Protein AF-A0AAF0R1S0-F1 (afdb_monomer_lite)

Secondary structure (DSSP, 8-state):
---------------TTSPPPPGGGSHHHHH-TTTS-SSPPP--S--SS----PPPTTPPP---PPPP--HHHHHHHHHHHHHHHHTTS-------

Sequence (96 aa):
MISKGYIYHLVRLKDSNSETPTLESVPIVNEFPEVFLEDLPRVSHEREINFGIDLLPDTHHISIPPYRMDLAELKELKEQLKDLLANGFIRPNISP

Organism: Solanum verrucosum (NCBI:txid315347)

pLDDT: mean 81.01, std 14.36, range [34.81, 97.81]

Radius of gyration: 20.79 Å; chains: 1; bounding box: 43×48×34 Å

Structure (mmCIF, N/CA/C/O backbone):
data_AF-A0AAF0R1S0-F1
#
_entry.id   AF-A0AAF0R1S0-F1
#
loop_
_atom_site.group_PDB
_atom_site.id
_atom_site.type_symbol
_atom_site.label_atom_id
_atom_site.label_alt_id
_atom_site.label_comp_id
_atom_site.label_asym_id
_atom_site.label_entity_id
_atom_site.label_seq_id
_atom_site.pdbx_PDB_ins_code
_atom_site.Cartn_x
_atom_site.Cartn_y
_atom_site.Cartn_z
_atom_site.occupancy
_atom_site.B_iso_or_equiv
_atom_site.auth_seq_id
_atom_site.auth_comp_id
_atom_site.auth_asym_id
_atom_site.auth_atom_id
_atom_site.pdbx_PDB_model_num
ATOM 1 N N . MET A 1 1 ? -25.098 -23.569 6.524 1.00 34.81 1 MET A N 1
ATOM 2 C CA . MET A 1 1 ? -25.643 -23.095 5.232 1.00 34.81 1 MET A CA 1
ATOM 3 C C . MET A 1 1 ? -25.762 -21.580 5.327 1.00 34.81 1 MET A C 1
ATOM 5 O O . MET A 1 1 ? -26.754 -21.095 5.846 1.00 34.81 1 MET A O 1
ATOM 9 N N . ILE A 1 2 ? -24.710 -20.841 4.966 1.00 41.09 2 ILE A N 1
ATOM 10 C CA . ILE A 1 2 ? -24.722 -19.371 5.010 1.00 41.09 2 ILE A CA 1
ATOM 11 C C . ILE A 1 2 ? -25.135 -18.900 3.616 1.00 41.09 2 ILE A C 1
ATOM 13 O O . ILE A 1 2 ? -24.453 -19.152 2.626 1.00 41.09 2 ILE A O 1
ATOM 17 N N . SER A 1 3 ? -26.330 -18.327 3.541 1.00 47.75 3 SER A N 1
ATOM 18 C CA . SER A 1 3 ? -26.974 -17.835 2.329 1.00 47.75 3 SER A CA 1
ATOM 19 C C . SER A 1 3 ? -26.455 -16.444 1.948 1.00 47.75 3 SER A C 1
ATOM 21 O O . SER A 1 3 ? -26.562 -15.533 2.756 1.00 47.75 3 SER A O 1
ATOM 23 N N . LYS A 1 4 ? -25.960 -16.313 0.706 1.00 54.12 4 LYS A N 1
ATOM 24 C CA . LYS A 1 4 ? -25.819 -15.104 -0.140 1.00 54.12 4 LYS A CA 1
ATOM 25 C C . LYS A 1 4 ? -25.454 -13.776 0.556 1.00 54.12 4 LYS A C 1
ATOM 27 O O . LYS A 1 4 ? -26.295 -13.136 1.177 1.00 54.12 4 LYS A O 1
ATOM 32 N N . GLY A 1 5 ? -24.230 -13.301 0.310 1.00 57.84 5 GLY A N 1
ATOM 33 C CA . GLY A 1 5 ? -23.829 -11.916 0.572 1.00 57.84 5 GLY A CA 1
ATOM 34 C C . GLY A 1 5 ? -24.507 -10.931 -0.388 1.00 57.84 5 GLY A C 1
ATOM 35 O O . GLY A 1 5 ? -24.609 -11.198 -1.587 1.00 57.84 5 GLY A O 1
ATOM 36 N N . TYR A 1 6 ? -24.973 -9.806 0.151 1.00 60.59 6 TYR A N 1
ATOM 37 C CA . TYR A 1 6 ? -25.522 -8.675 -0.599 1.00 60.59 6 TYR A CA 1
ATOM 38 C C . TYR A 1 6 ? -24.470 -7.568 -0.704 1.00 60.59 6 TYR A C 1
ATOM 40 O O . TYR A 1 6 ? -23.726 -7.321 0.243 1.00 60.59 6 TYR A O 1
ATOM 48 N N . ILE A 1 7 ? -24.410 -6.905 -1.859 1.00 62.28 7 ILE A N 1
ATOM 49 C CA . ILE A 1 7 ? -23.552 -5.737 -2.077 1.00 62.28 7 ILE A CA 1
ATOM 50 C C . ILE A 1 7 ? -24.347 -4.505 -1.642 1.00 62.28 7 ILE A C 1
ATOM 52 O O . ILE A 1 7 ? -25.373 -4.186 -2.242 1.00 62.28 7 ILE A O 1
ATOM 56 N N . TYR A 1 8 ? -23.877 -3.825 -0.600 1.00 61.22 8 TYR A N 1
ATOM 57 C CA . TYR A 1 8 ? -24.437 -2.557 -0.142 1.00 61.22 8 TYR A CA 1
ATOM 58 C C . TYR A 1 8 ? -23.542 -1.413 -0.629 1.00 61.22 8 TYR A C 1
ATOM 60 O O . TYR A 1 8 ? -22.320 -1.478 -0.500 1.00 61.22 8 TYR A O 1
ATOM 68 N N . HIS A 1 9 ? -24.141 -0.357 -1.177 1.00 58.47 9 HIS A N 1
ATOM 69 C CA . HIS A 1 9 ? -23.442 0.878 -1.531 1.00 58.47 9 HIS A CA 1
ATOM 70 C C . HIS A 1 9 ? -23.959 2.012 -0.647 1.00 58.47 9 HIS A C 1
ATOM 72 O O . HIS A 1 9 ? -25.142 2.346 -0.696 1.00 58.47 9 HIS A O 1
ATOM 78 N N . LEU A 1 10 ? -23.077 2.611 0.158 1.00 67.31 10 LEU A N 1
ATOM 79 C CA . LEU A 1 10 ? -23.404 3.796 0.946 1.00 67.31 10 LEU A CA 1
ATOM 80 C C . LEU A 1 10 ? -23.144 5.045 0.092 1.00 67.31 10 LEU A C 1
ATOM 82 O O . LEU A 1 10 ? -21.996 5.377 -0.196 1.00 67.31 10 LEU A O 1
ATOM 86 N N . VAL A 1 11 ? -24.204 5.740 -0.320 1.00 67.69 11 VAL A N 1
ATOM 87 C CA . VAL A 1 11 ? -24.097 7.008 -1.058 1.00 67.69 11 VAL A CA 1
ATOM 88 C C . VAL A 1 11 ? -24.523 8.145 -0.139 1.00 67.69 11 VAL A C 1
ATOM 90 O O . VAL A 1 11 ? -25.668 8.200 0.302 1.00 67.69 11 VAL A O 1
ATOM 93 N N . ARG A 1 12 ? -23.599 9.068 0.147 1.00 61.84 12 ARG A N 1
ATOM 94 C CA . ARG A 1 12 ? -23.878 10.266 0.945 1.00 61.84 12 ARG A CA 1
ATOM 95 C C . ARG A 1 12 ? -24.149 11.454 0.027 1.00 61.84 12 ARG A C 1
ATOM 97 O O . ARG A 1 12 ? -23.219 12.010 -0.552 1.00 61.84 12 ARG A O 1
ATOM 104 N N . LEU A 1 13 ? -25.409 11.867 -0.062 1.00 69.25 13 LEU A N 1
ATOM 105 C CA . LEU A 1 13 ? -25.781 13.161 -0.633 1.00 69.25 13 LEU A CA 1
ATOM 106 C C . LEU A 1 13 ? -25.502 14.250 0.412 1.00 69.25 13 LEU A C 1
ATOM 108 O O . LEU A 1 13 ? -25.894 14.115 1.571 1.00 69.25 13 LEU A O 1
ATOM 112 N N . LYS A 1 14 ? -24.763 15.293 0.025 1.00 64.69 14 LYS A N 1
ATOM 113 C CA . LYS A 1 14 ? -24.507 16.465 0.870 1.00 64.69 14 LYS A CA 1
ATOM 114 C C . LYS A 1 14 ? -25.291 17.646 0.314 1.00 64.69 14 LYS A C 1
ATOM 116 O O . LYS A 1 14 ? -24.986 18.099 -0.785 1.00 64.69 14 LYS A O 1
ATOM 121 N N . ASP A 1 15 ? -26.228 18.163 1.098 1.00 65.19 15 ASP A N 1
ATOM 122 C CA . ASP A 1 15 ? -26.804 19.483 0.855 1.00 65.19 15 ASP A CA 1
ATOM 123 C C . ASP A 1 15 ? -25.847 20.558 1.383 1.00 65.19 15 ASP A C 1
ATOM 125 O O . ASP A 1 15 ? -25.283 20.437 2.470 1.00 65.19 15 ASP A O 1
ATOM 129 N N . SER A 1 16 ? -25.642 21.625 0.610 1.00 72.12 16 SER A N 1
ATOM 130 C CA . SER A 1 16 ? -24.667 22.685 0.913 1.00 72.12 16 SER A CA 1
ATOM 131 C C . SER A 1 16 ? -25.034 23.568 2.114 1.00 72.12 16 SER A C 1
ATOM 133 O O . SER A 1 16 ? -24.204 24.362 2.545 1.00 72.12 16 SER A O 1
ATOM 135 N N . ASN A 1 17 ? -26.257 23.447 2.645 1.00 68.19 17 ASN A N 1
ATOM 136 C CA . ASN A 1 17 ? -26.831 24.369 3.635 1.00 68.19 17 ASN A CA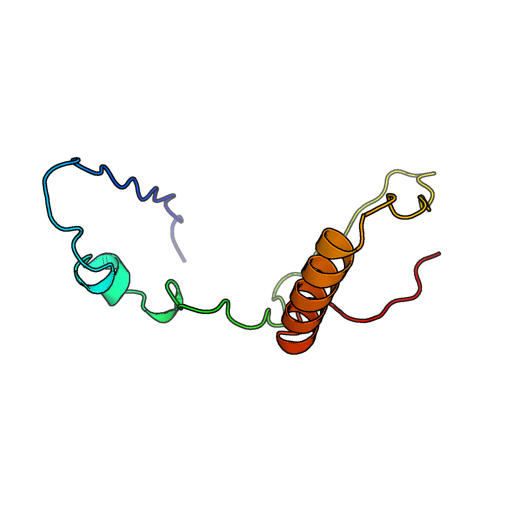 1
ATOM 137 C C . ASN A 1 17 ? -27.165 23.722 4.996 1.00 68.19 17 ASN A C 1
ATOM 139 O O . ASN A 1 17 ? -27.718 24.402 5.856 1.00 68.19 17 ASN A O 1
ATOM 143 N N . SER A 1 18 ? -26.869 22.435 5.206 1.00 64.50 18 SER A N 1
ATOM 144 C CA . SER A 1 18 ? -27.167 21.719 6.459 1.00 64.50 18 SER A CA 1
ATOM 145 C C . SER A 1 18 ? -25.893 21.289 7.185 1.00 64.50 18 SER A C 1
ATOM 147 O O . SER A 1 18 ? -24.952 20.816 6.544 1.00 64.50 18 SER A O 1
ATOM 149 N N . GLU A 1 19 ? -25.884 21.382 8.519 1.00 65.75 19 GLU A N 1
ATOM 150 C CA . GLU A 1 19 ? -24.840 20.773 9.351 1.00 65.75 19 GLU A CA 1
ATOM 151 C C . GLU A 1 19 ? -24.721 19.280 9.038 1.00 65.75 19 GLU A C 1
ATOM 153 O O . GLU A 1 19 ? -25.713 18.557 8.934 1.00 65.75 19 GLU A O 1
ATOM 158 N N . THR A 1 20 ? -23.491 18.809 8.840 1.00 61.69 20 THR A N 1
ATOM 159 C CA . THR A 1 20 ? -23.244 17.402 8.544 1.00 61.69 20 THR A CA 1
ATOM 160 C C . THR A 1 20 ? -23.520 16.561 9.788 1.00 61.69 20 THR A C 1
ATOM 162 O O . THR A 1 20 ? -22.778 16.714 10.760 1.00 61.69 20 THR A O 1
ATOM 165 N N . PRO A 1 21 ? -24.500 15.640 9.774 1.00 66.31 21 PRO A N 1
ATOM 166 C CA . PRO A 1 21 ? -24.690 14.735 10.898 1.00 66.31 21 PRO A CA 1
ATOM 167 C C . PRO A 1 21 ? -23.441 13.854 11.074 1.00 66.31 21 PRO A C 1
ATOM 169 O O . PRO A 1 21 ? -22.771 13.509 10.086 1.00 66.31 21 PRO A O 1
ATOM 172 N N . THR A 1 22 ? -23.100 13.541 12.328 1.00 73.88 22 THR A N 1
ATOM 173 C CA . THR A 1 22 ? -21.958 12.685 12.683 1.00 73.88 22 THR A CA 1
ATOM 174 C C . THR A 1 22 ? -22.154 11.283 12.106 1.00 73.88 22 THR A C 1
ATOM 176 O O . THR A 1 22 ? -23.286 10.829 11.944 1.00 73.88 22 THR A O 1
ATOM 179 N N . LEU A 1 23 ? -21.070 10.579 11.764 1.00 73.31 23 LEU A N 1
ATOM 180 C CA . LEU A 1 23 ? -21.169 9.207 11.235 1.00 73.31 23 LEU A CA 1
ATOM 181 C C . LEU A 1 23 ? -21.878 8.262 12.218 1.00 73.31 23 LEU A C 1
ATOM 183 O O . LEU A 1 23 ? -22.633 7.397 11.792 1.00 73.31 23 LEU A O 1
ATOM 187 N N . GLU A 1 24 ? -21.735 8.525 13.515 1.00 76.44 24 GLU A N 1
ATOM 188 C CA . GLU A 1 24 ? -22.436 7.866 14.625 1.00 76.44 24 GLU A CA 1
ATOM 189 C C . GLU A 1 24 ? -23.966 8.020 14.581 1.00 76.44 24 GLU A C 1
ATOM 191 O O . GLU A 1 24 ? -24.689 7.292 15.249 1.00 76.44 24 GLU A O 1
ATOM 196 N N . SER A 1 25 ? -24.510 8.968 13.815 1.00 80.44 25 SER A N 1
ATOM 197 C CA . SER A 1 25 ? -25.966 9.093 13.647 1.00 80.44 25 SER A CA 1
ATOM 198 C C . SER A 1 25 ? -26.541 8.076 12.657 1.00 80.44 25 SER A C 1
ATOM 200 O O . SER A 1 25 ? -27.759 7.901 12.584 1.00 80.44 25 SER A O 1
ATOM 202 N N . VAL A 1 26 ? -25.682 7.409 11.880 1.00 84.62 26 VAL A N 1
ATOM 203 C CA . VAL A 1 26 ? -26.085 6.431 10.875 1.00 84.62 26 VAL A CA 1
ATOM 204 C C . VAL A 1 26 ? -26.285 5.074 11.566 1.00 84.62 26 VAL A C 1
ATOM 206 O O . VAL A 1 26 ? -25.310 4.498 12.048 1.00 84.62 26 VAL A O 1
ATOM 209 N N . PRO A 1 27 ? -27.507 4.501 11.581 1.00 83.62 27 PRO A N 1
ATOM 210 C CA . PRO A 1 27 ? -27.797 3.283 12.345 1.00 83.62 27 PRO A CA 1
ATOM 211 C C . PRO A 1 27 ? -26.879 2.099 12.019 1.00 83.62 27 PRO A C 1
ATOM 213 O O . PRO A 1 27 ? -26.443 1.401 12.927 1.00 83.62 27 PRO A O 1
ATOM 216 N N . ILE A 1 28 ? -26.521 1.921 10.740 1.00 83.62 28 ILE A N 1
ATOM 217 C CA . ILE A 1 28 ? -25.654 0.817 10.303 1.00 83.62 28 ILE A CA 1
ATOM 218 C C . ILE A 1 28 ? -24.196 0.971 10.769 1.00 83.62 28 ILE A C 1
ATOM 220 O O . ILE A 1 28 ? -23.496 -0.022 10.911 1.00 83.62 28 ILE A O 1
ATOM 224 N N . VAL A 1 29 ? -23.733 2.199 11.036 1.00 82.88 29 VAL A N 1
ATOM 225 C CA . VAL A 1 29 ? -22.378 2.445 11.562 1.00 82.88 29 VAL A CA 1
ATOM 226 C C . VAL A 1 29 ? -22.290 1.983 13.014 1.00 82.88 29 VAL A C 1
ATOM 228 O O . VAL A 1 29 ? -21.324 1.330 13.393 1.00 82.88 29 VAL A O 1
ATOM 231 N N . ASN A 1 30 ? -23.338 2.244 13.800 1.00 84.75 30 ASN A N 1
ATOM 232 C CA . ASN A 1 30 ? -23.425 1.782 15.187 1.00 84.75 30 ASN A CA 1
ATOM 233 C C . ASN A 1 30 ? -23.710 0.279 15.306 1.00 84.75 30 ASN A C 1
ATOM 235 O O . ASN A 1 30 ? -23.412 -0.309 16.341 1.00 84.75 30 ASN A O 1
ATOM 239 N N . GLU A 1 31 ? -24.321 -0.333 14.288 1.00 88.94 31 GLU A N 1
ATOM 240 C CA . GLU A 1 31 ? -24.588 -1.776 14.250 1.00 88.94 31 GLU A CA 1
ATOM 241 C C . GLU A 1 31 ? -23.313 -2.594 13.990 1.00 88.94 31 GLU A C 1
ATOM 243 O O . GLU A 1 31 ? -23.198 -3.704 14.501 1.00 88.94 31 GLU A O 1
ATOM 248 N N . PHE A 1 32 ? -22.347 -2.029 13.254 1.00 84.19 32 PHE A N 1
ATOM 249 C CA . PHE A 1 32 ? -21.088 -2.688 12.881 1.00 84.19 32 PHE A CA 1
ATOM 250 C C . PHE A 1 32 ? -19.852 -1.842 13.244 1.00 84.19 32 PHE A C 1
ATOM 252 O O . PHE A 1 32 ? -19.080 -1.458 12.354 1.00 84.19 32 PHE A O 1
ATOM 259 N N . PRO A 1 33 ? -19.629 -1.533 14.534 1.00 82.00 33 PRO A N 1
ATOM 260 C CA . PRO A 1 33 ? -18.514 -0.686 14.962 1.00 82.00 33 PRO A CA 1
ATOM 261 C C . PRO A 1 33 ? -17.143 -1.276 14.593 1.00 82.00 33 PRO A C 1
ATOM 263 O O . PRO A 1 33 ? -16.200 -0.536 14.335 1.00 82.00 33 PRO A O 1
ATOM 266 N N . GLU A 1 34 ? -17.027 -2.602 14.500 1.00 80.38 34 GLU A N 1
ATOM 267 C CA . GLU A 1 34 ? -15.809 -3.304 14.086 1.00 80.38 34 GLU A CA 1
ATOM 268 C C . GLU A 1 34 ? -15.464 -3.154 12.595 1.00 80.38 34 GLU A C 1
ATOM 270 O O . GLU A 1 34 ? -14.318 -3.379 12.207 1.00 80.38 34 GLU A O 1
ATOM 275 N N . VAL A 1 35 ? -16.435 -2.780 11.755 1.00 81.75 35 VAL A N 1
ATOM 276 C CA . VAL A 1 35 ? -16.233 -2.550 10.314 1.00 81.75 35 VAL A CA 1
ATOM 277 C C . VAL A 1 35 ? -15.862 -1.091 10.037 1.00 81.75 35 VAL A C 1
ATOM 279 O O . VAL A 1 35 ? -15.116 -0.812 9.099 1.00 81.75 35 VAL A O 1
ATOM 282 N N . PHE A 1 36 ? -16.355 -0.163 10.860 1.00 81.69 36 PHE A N 1
ATOM 283 C CA . PHE A 1 36 ? -16.162 1.283 10.719 1.00 81.69 36 PHE A CA 1
ATOM 284 C C . PHE A 1 36 ? -15.199 1.848 11.771 1.00 81.69 36 PHE A C 1
ATOM 286 O O . PHE A 1 36 ? -15.475 2.874 12.391 1.00 81.69 36 PHE A O 1
ATOM 293 N N . LEU A 1 37 ? -14.067 1.176 11.973 1.00 82.50 37 LEU A N 1
ATOM 294 C CA . LEU A 1 37 ? -12.998 1.678 12.835 1.00 82.50 37 LEU A CA 1
ATOM 295 C C . LEU A 1 37 ? -12.358 2.939 12.231 1.00 82.50 37 LEU A C 1
ATOM 297 O O . LEU A 1 37 ? -12.251 3.063 11.010 1.00 82.50 37 LEU A O 1
ATOM 301 N N . GLU A 1 38 ? -11.912 3.860 13.091 1.00 81.25 38 GLU A N 1
ATOM 302 C CA . GLU A 1 38 ? -11.157 5.051 12.664 1.00 81.25 38 GLU A CA 1
ATOM 303 C C . GLU A 1 38 ? -9.830 4.663 11.995 1.00 81.25 38 GLU A C 1
ATOM 305 O O . GLU A 1 38 ? -9.456 5.248 10.978 1.00 81.25 38 GLU A O 1
ATOM 310 N N . ASP A 1 39 ? -9.178 3.624 12.525 1.00 78.25 39 ASP A N 1
ATOM 311 C CA . ASP A 1 39 ? -7.955 3.037 11.987 1.00 78.25 39 ASP A CA 1
ATOM 312 C C . ASP A 1 39 ? -8.212 1.637 11.422 1.00 78.25 39 ASP A C 1
ATOM 314 O O . ASP A 1 39 ? -8.981 0.842 11.970 1.00 78.25 39 ASP A O 1
ATOM 318 N N . LEU A 1 40 ? -7.516 1.300 10.333 1.00 77.50 40 LEU A N 1
ATOM 319 C CA . LEU A 1 40 ? -7.610 -0.033 9.745 1.00 77.50 40 LEU A CA 1
ATOM 320 C C . LEU A 1 40 ? -7.055 -1.083 10.718 1.00 77.50 40 LEU A C 1
ATOM 322 O O . LEU A 1 40 ? -5.914 -0.947 11.176 1.00 77.50 40 LEU A O 1
ATOM 326 N N . PRO A 1 41 ? -7.799 -2.173 10.988 1.00 73.44 41 PRO A N 1
ATOM 327 C CA . PRO A 1 41 ? -7.275 -3.252 11.800 1.00 73.44 41 PRO A CA 1
ATOM 328 C C . PRO A 1 41 ? -6.041 -3.830 11.111 1.00 73.44 41 PRO A C 1
ATOM 330 O O . PRO A 1 41 ? -5.990 -3.972 9.883 1.00 73.44 41 PRO A O 1
ATOM 333 N N . ARG A 1 42 ? -5.030 -4.179 11.910 1.00 69.69 42 ARG A N 1
ATOM 334 C CA . ARG A 1 42 ? -3.846 -4.875 11.409 1.00 69.69 42 ARG A CA 1
ATOM 335 C C . ARG A 1 42 ? -4.300 -6.083 10.598 1.00 69.69 42 ARG A C 1
ATOM 337 O O . ARG A 1 42 ? -5.067 -6.905 11.092 1.00 69.69 42 ARG A O 1
ATOM 344 N N . VAL A 1 43 ? -3.818 -6.197 9.360 1.00 67.81 43 VAL A N 1
ATOM 345 C CA . VAL A 1 43 ? -4.132 -7.356 8.525 1.00 67.81 43 VAL A CA 1
ATOM 346 C C . VAL A 1 43 ? -3.583 -8.579 9.245 1.00 67.81 43 VAL A C 1
ATOM 348 O O . VAL A 1 43 ? -2.370 -8.710 9.424 1.00 67.81 43 VAL A O 1
ATOM 351 N N . SER A 1 44 ? -4.478 -9.464 9.677 1.00 60.91 44 SER A N 1
ATOM 352 C CA . SER A 1 44 ? -4.114 -10.782 10.175 1.00 60.91 44 SER A CA 1
ATOM 353 C C . SER A 1 44 ? -3.260 -11.453 9.102 1.00 60.91 44 SER A C 1
ATOM 355 O O . SER A 1 44 ? -3.729 -11.705 7.991 1.00 60.91 44 SER A O 1
ATOM 357 N N . HIS A 1 45 ? -1.980 -11.696 9.402 1.00 59.31 45 HIS A N 1
ATOM 358 C CA . HIS A 1 45 ? -1.113 -12.454 8.494 1.00 59.31 45 HIS A CA 1
ATOM 359 C C . HIS A 1 45 ? -1.720 -13.835 8.200 1.00 59.31 45 HIS A C 1
ATOM 361 O O . HIS A 1 45 ? -1.552 -14.363 7.104 1.00 59.31 45 HIS A O 1
ATOM 367 N N . GLU A 1 46 ? -2.464 -14.377 9.167 1.00 62.38 46 GLU A N 1
ATOM 368 C CA . GLU A 1 46 ? -3.312 -15.552 9.016 1.00 62.38 46 GLU A CA 1
ATOM 369 C C . GLU A 1 46 ? -4.575 -15.180 8.242 1.00 62.38 46 GLU A C 1
ATOM 371 O O . GLU A 1 46 ? -5.578 -14.723 8.791 1.00 62.38 46 GLU A O 1
ATOM 376 N N . ARG A 1 47 ? -4.502 -15.357 6.925 1.00 68.44 47 ARG A N 1
ATOM 377 C CA . ARG A 1 47 ? -5.684 -15.409 6.071 1.00 68.44 47 ARG A CA 1
ATOM 378 C C . ARG A 1 47 ? -6.148 -16.860 6.019 1.00 68.44 47 ARG A C 1
ATOM 380 O O . ARG A 1 47 ? -5.328 -17.756 5.851 1.00 68.44 47 ARG A O 1
ATOM 387 N N . GLU A 1 48 ? -7.456 -17.090 6.105 1.00 74.75 48 GLU A N 1
ATOM 388 C CA . GLU A 1 48 ? -8.045 -18.431 5.937 1.00 74.75 48 GLU A CA 1
ATOM 389 C C . GLU A 1 48 ? -7.740 -19.020 4.544 1.00 74.75 48 GLU A C 1
ATOM 391 O O . GLU A 1 48 ? -7.699 -20.234 4.358 1.00 74.75 48 GLU A O 1
ATOM 396 N N . ILE A 1 49 ? -7.466 -18.147 3.566 1.00 78.06 49 ILE A N 1
ATOM 397 C CA . ILE A 1 49 ? -7.137 -18.498 2.186 1.00 78.06 49 ILE A CA 1
ATOM 398 C C . ILE A 1 49 ? -5.765 -17.919 1.827 1.00 78.06 49 ILE A C 1
ATOM 400 O O . ILE A 1 49 ? -5.522 -16.715 1.962 1.00 78.06 49 ILE A O 1
ATOM 404 N N . ASN A 1 50 ? -4.879 -18.774 1.316 1.00 77.69 50 ASN A N 1
ATOM 405 C CA . ASN A 1 50 ? -3.606 -18.356 0.737 1.00 77.69 50 ASN A CA 1
ATOM 406 C C . ASN A 1 50 ? -3.847 -17.725 -0.638 1.00 77.69 50 ASN A C 1
ATOM 408 O O . ASN A 1 50 ? -4.343 -18.381 -1.551 1.00 77.69 50 ASN A O 1
ATOM 412 N N . PHE A 1 51 ? -3.465 -16.461 -0.796 1.00 78.62 51 PHE A N 1
ATOM 413 C CA . PHE A 1 51 ? -3.495 -15.784 -2.090 1.00 78.62 51 PHE A CA 1
ATOM 414 C C . PHE A 1 51 ? -2.198 -16.097 -2.843 1.00 78.62 51 PHE A C 1
ATOM 416 O O . PHE A 1 51 ? -1.136 -15.594 -2.478 1.00 78.62 51 PHE A O 1
ATOM 423 N N . GLY A 1 52 ? -2.282 -16.949 -3.866 1.00 86.00 52 GLY A N 1
ATOM 424 C CA . GLY A 1 52 ? -1.197 -17.181 -4.820 1.00 86.00 52 GLY A CA 1
ATOM 425 C C . GLY A 1 52 ? -1.222 -16.149 -5.948 1.00 86.00 52 GLY A C 1
ATOM 426 O O . GLY A 1 52 ? -2.293 -15.697 -6.3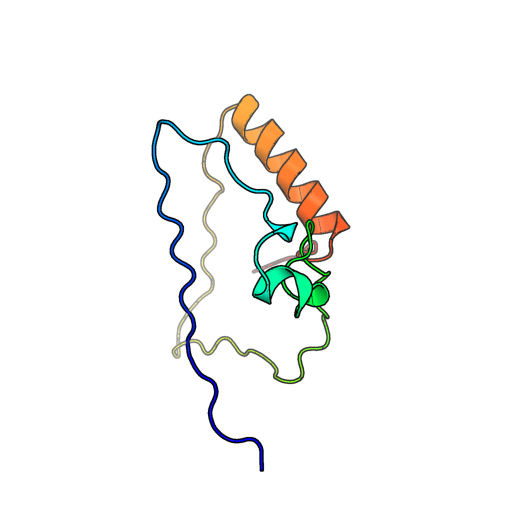51 1.00 86.00 52 GLY A O 1
ATOM 427 N N . ILE A 1 53 ? -0.045 -15.769 -6.447 1.00 88.75 53 ILE A N 1
ATOM 428 C CA . ILE A 1 53 ? 0.092 -14.995 -7.685 1.00 88.75 53 ILE A CA 1
ATOM 429 C C . ILE A 1 53 ? 0.593 -15.967 -8.750 1.00 88.75 53 ILE A C 1
ATOM 431 O O . ILE A 1 53 ? 1.779 -16.298 -8.772 1.00 88.75 53 ILE A O 1
ATOM 435 N N . ASP A 1 54 ? -0.313 -16.435 -9.604 1.00 91.56 54 ASP A N 1
ATOM 436 C CA . ASP A 1 54 ? 0.041 -17.309 -10.719 1.00 91.56 54 ASP A CA 1
ATOM 437 C C . ASP A 1 54 ? 0.649 -16.476 -11.850 1.00 91.56 54 ASP A C 1
ATOM 439 O O . ASP A 1 54 ? 0.057 -15.501 -12.321 1.00 91.56 54 ASP A O 1
ATOM 443 N N . LEU A 1 55 ? 1.847 -16.859 -12.284 1.00 90.88 55 LEU A N 1
ATOM 444 C CA . LEU A 1 55 ? 2.530 -16.235 -13.411 1.00 90.88 55 LEU A CA 1
ATOM 445 C C . LEU A 1 55 ? 2.375 -17.105 -14.655 1.00 90.88 55 LEU A C 1
ATOM 447 O O . LEU A 1 55 ? 2.371 -18.335 -14.574 1.00 90.88 55 LEU A O 1
ATOM 451 N N . LEU A 1 56 ? 2.284 -16.468 -15.824 1.00 94.75 56 LEU A N 1
ATOM 452 C CA . LEU A 1 56 ? 2.373 -17.202 -17.081 1.00 94.75 56 LEU A CA 1
ATOM 453 C C . LEU A 1 56 ? 3.764 -17.849 -17.197 1.00 94.75 56 LEU A C 1
ATOM 455 O O . LEU A 1 56 ? 4.744 -17.245 -16.736 1.00 94.75 56 LEU A O 1
ATOM 459 N N . PRO A 1 57 ? 3.874 -19.031 -17.835 1.00 91.81 57 PRO A N 1
ATOM 460 C CA . PRO A 1 57 ? 5.167 -19.604 -18.193 1.00 91.81 57 PRO A CA 1
ATOM 461 C C . PRO A 1 57 ? 6.039 -18.545 -18.883 1.00 91.81 57 PRO A C 1
ATOM 463 O O . PRO A 1 57 ? 5.531 -17.764 -19.685 1.00 91.81 57 PRO A O 1
ATOM 466 N N . ASP A 1 58 ? 7.321 -18.486 -18.519 1.00 91.06 58 ASP A N 1
ATOM 467 C CA . ASP A 1 58 ? 8.319 -17.517 -19.013 1.00 91.06 58 ASP A CA 1
ATOM 468 C C . ASP A 1 58 ? 8.173 -16.059 -18.522 1.00 91.06 58 ASP A C 1
ATOM 470 O O . ASP A 1 58 ? 8.896 -15.169 -18.973 1.00 91.06 58 ASP A O 1
ATOM 474 N N . THR A 1 59 ? 7.296 -15.783 -17.549 1.00 91.06 59 THR A N 1
ATOM 475 C CA . THR A 1 59 ? 7.257 -14.460 -16.901 1.00 91.06 59 THR A CA 1
ATOM 476 C C . THR A 1 59 ? 8.467 -14.277 -15.983 1.00 91.06 59 THR A C 1
ATOM 478 O O . THR A 1 59 ? 8.630 -15.000 -15.000 1.00 91.06 59 THR A O 1
ATOM 481 N N . HIS A 1 60 ? 9.293 -13.271 -16.266 1.00 88.25 60 HIS A N 1
ATOM 482 C CA . HIS A 1 60 ? 10.417 -12.880 -15.414 1.00 88.25 60 HIS A CA 1
ATOM 483 C C . HIS A 1 60 ? 10.052 -11.718 -14.481 1.00 88.25 60 HIS A C 1
ATOM 485 O O . HIS A 1 60 ? 9.159 -10.920 -14.771 1.00 88.25 60 HIS A O 1
ATOM 491 N N . HIS A 1 61 ? 10.779 -11.601 -13.367 1.00 88.62 61 HIS A N 1
ATOM 492 C CA . HIS A 1 61 ? 10.687 -10.436 -12.489 1.00 88.62 61 HIS A CA 1
ATOM 493 C C . HIS A 1 61 ? 11.141 -9.166 -13.217 1.00 88.62 61 HIS A C 1
ATOM 495 O O . HIS A 1 61 ? 12.060 -9.189 -14.037 1.00 88.62 61 HIS A O 1
ATOM 501 N N . ILE A 1 62 ? 10.490 -8.049 -12.897 1.00 91.69 62 ILE A N 1
ATOM 502 C CA . ILE A 1 62 ? 10.806 -6.735 -13.449 1.00 91.69 62 ILE A CA 1
ATOM 503 C C . ILE A 1 62 ? 11.366 -5.870 -12.321 1.00 91.69 62 ILE A C 1
ATOM 505 O O . ILE A 1 62 ? 10.707 -5.675 -11.301 1.00 91.69 62 ILE A O 1
ATOM 509 N N . SER A 1 63 ? 12.558 -5.315 -12.539 1.00 92.88 63 SER A N 1
ATOM 510 C CA . SER A 1 63 ? 13.192 -4.353 -11.639 1.00 92.88 63 SER A CA 1
ATOM 511 C C . SER A 1 63 ? 13.233 -2.983 -12.311 1.00 92.88 63 SER A C 1
ATOM 513 O O . SER A 1 63 ? 13.934 -2.782 -13.304 1.00 92.88 63 SER A O 1
ATOM 515 N N . ILE A 1 64 ? 12.429 -2.049 -11.801 1.00 94.44 64 ILE A N 1
ATOM 516 C CA . ILE A 1 64 ? 12.337 -0.669 -12.294 1.00 94.44 64 ILE A CA 1
ATOM 517 C C . ILE A 1 64 ? 12.915 0.257 -11.219 1.00 94.44 64 ILE A C 1
ATOM 519 O O . ILE A 1 64 ? 12.571 0.103 -10.043 1.00 94.44 64 ILE A O 1
ATOM 523 N N . PRO A 1 65 ? 13.782 1.223 -11.579 1.00 94.44 65 PRO A N 1
ATOM 524 C CA . PRO A 1 65 ? 14.295 2.183 -10.613 1.00 94.44 65 PRO A CA 1
ATOM 525 C C . PRO A 1 65 ? 13.157 3.052 -10.048 1.00 94.44 65 PRO A C 1
ATOM 527 O O . PRO A 1 65 ? 12.240 3.409 -10.792 1.00 94.44 65 PRO A O 1
ATOM 530 N N . PRO A 1 66 ? 13.221 3.456 -8.767 1.00 93.44 66 PRO A N 1
ATOM 531 C CA . PRO A 1 66 ? 12.247 4.381 -8.203 1.00 93.44 66 PRO A CA 1
ATOM 532 C C . PRO A 1 66 ? 12.173 5.687 -9.003 1.00 93.44 66 PRO A C 1
ATOM 534 O O . PRO A 1 66 ? 13.189 6.190 -9.496 1.00 93.44 66 PRO A O 1
ATOM 537 N N . TYR A 1 67 ? 10.973 6.258 -9.103 1.00 95.25 67 TYR A N 1
ATOM 538 C CA . TYR A 1 67 ? 10.787 7.572 -9.712 1.00 95.25 67 TYR A CA 1
ATOM 539 C C 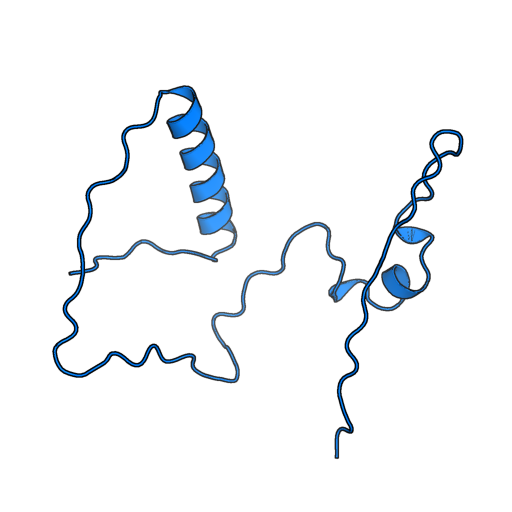. TYR A 1 67 ? 11.545 8.652 -8.937 1.00 95.25 67 TYR A C 1
ATOM 541 O O . TYR A 1 67 ? 11.741 8.562 -7.723 1.00 95.25 67 TYR A O 1
ATOM 549 N N . ARG A 1 68 ? 11.974 9.694 -9.654 1.00 96.00 68 ARG A N 1
ATOM 550 C CA . ARG A 1 68 ? 12.562 10.878 -9.025 1.00 96.00 68 ARG A CA 1
ATOM 551 C C . ARG A 1 68 ? 11.456 11.662 -8.329 1.00 96.00 68 ARG A C 1
ATOM 553 O O . ARG A 1 68 ? 10.461 11.979 -8.969 1.00 96.00 68 ARG A O 1
ATOM 560 N N . MET A 1 69 ? 11.679 11.966 -7.058 1.00 96.62 69 MET A N 1
ATOM 561 C CA . MET A 1 69 ? 10.779 12.731 -6.201 1.00 96.62 69 MET A CA 1
ATOM 562 C C . MET A 1 69 ? 11.532 13.922 -5.614 1.00 96.62 69 MET A C 1
ATOM 564 O O . MET A 1 69 ? 12.757 13.865 -5.448 1.00 96.62 69 MET A O 1
ATOM 568 N N . ASP A 1 70 ? 10.815 14.994 -5.310 1.00 97.31 70 ASP A N 1
ATOM 569 C CA . ASP A 1 70 ? 11.371 16.133 -4.591 1.00 97.31 70 ASP A CA 1
ATOM 570 C C . ASP A 1 70 ? 11.497 15.863 -3.076 1.00 97.31 70 ASP A C 1
ATOM 572 O O . ASP A 1 70 ? 11.184 14.785 -2.564 1.00 97.31 70 ASP A O 1
ATOM 576 N N . LEU A 1 71 ? 12.018 16.839 -2.328 1.00 97.81 71 LEU A N 1
ATOM 577 C CA . LEU A 1 71 ? 12.250 16.674 -0.892 1.00 97.81 71 LEU A CA 1
ATOM 578 C C . LEU A 1 71 ? 10.949 16.582 -0.074 1.00 97.81 71 LEU A C 1
ATOM 580 O O . LEU A 1 71 ? 10.933 15.907 0.958 1.00 97.81 71 LEU A O 1
ATOM 584 N N . ALA A 1 72 ? 9.888 17.274 -0.490 1.00 97.38 72 ALA A N 1
ATOM 585 C CA . ALA A 1 72 ? 8.605 17.256 0.201 1.00 97.38 72 ALA A CA 1
ATOM 586 C C . ALA A 1 72 ? 7.905 15.908 -0.010 1.00 97.38 72 ALA A C 1
ATOM 588 O O . ALA A 1 72 ? 7.491 15.284 0.968 1.00 97.38 72 ALA A O 1
ATOM 589 N N . GLU A 1 73 ? 7.896 15.415 -1.248 1.00 97.62 73 GLU A N 1
ATOM 590 C CA . GLU A 1 73 ? 7.370 14.099 -1.616 1.00 97.62 73 GLU A CA 1
ATOM 591 C C . GLU A 1 73 ? 8.114 12.972 -0.885 1.00 97.62 73 GLU A C 1
ATOM 593 O O . GLU A 1 73 ? 7.494 12.084 -0.300 1.00 97.62 73 GLU A O 1
ATOM 598 N N . LEU A 1 74 ? 9.451 13.030 -0.824 1.00 97.19 74 LEU A N 1
ATOM 599 C CA . LEU A 1 74 ? 10.247 12.044 -0.083 1.00 97.19 74 LEU A CA 1
ATOM 600 C C . LEU A 1 74 ? 9.950 12.051 1.422 1.00 97.19 74 LEU A C 1
ATOM 602 O O . LEU A 1 74 ? 9.990 10.998 2.065 1.00 97.19 74 LEU A O 1
ATOM 606 N N . LYS A 1 75 ? 9.678 13.224 2.004 1.00 97.62 75 LYS A N 1
ATOM 607 C CA . LYS A 1 75 ? 9.319 13.338 3.421 1.00 97.62 75 LYS A CA 1
ATOM 608 C C . LYS A 1 75 ? 7.956 12.704 3.683 1.00 97.62 75 LYS A C 1
ATOM 610 O O . LYS A 1 75 ? 7.831 11.949 4.642 1.00 97.62 75 LYS A O 1
ATOM 615 N N . GLU A 1 76 ? 6.974 12.983 2.833 1.00 97.81 76 GLU A N 1
ATOM 616 C CA . GLU A 1 76 ? 5.637 12.398 2.931 1.00 97.81 76 GLU A CA 1
ATOM 617 C C . GLU A 1 76 ? 5.678 10.875 2.769 1.00 97.81 76 GLU A C 1
ATOM 619 O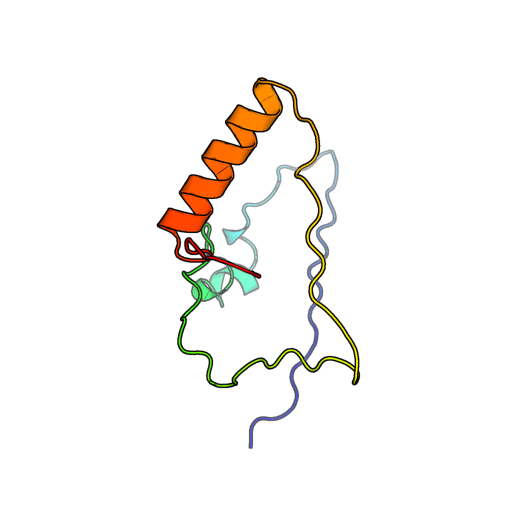 O . GLU A 1 76 ? 5.190 10.151 3.637 1.00 97.81 76 GLU A O 1
ATOM 624 N N . LEU A 1 77 ? 6.359 10.384 1.727 1.00 97.19 77 LEU A N 1
ATOM 625 C CA . LEU A 1 77 ? 6.526 8.953 1.479 1.00 97.19 77 LEU A CA 1
ATOM 626 C C . LEU A 1 77 ? 7.150 8.243 2.686 1.00 97.19 77 LEU A C 1
ATOM 628 O O . LEU A 1 77 ? 6.744 7.141 3.053 1.00 97.19 77 LEU A O 1
ATOM 632 N N . LYS A 1 78 ? 8.135 8.872 3.333 1.00 96.75 78 LYS A N 1
ATOM 633 C CA . LYS A 1 78 ? 8.776 8.308 4.522 1.00 96.75 78 LYS A CA 1
ATOM 634 C C . LYS A 1 78 ? 7.813 8.181 5.701 1.00 96.75 78 LYS A C 1
ATOM 636 O O . LYS A 1 78 ? 7.904 7.184 6.414 1.00 96.75 78 LYS A O 1
ATOM 641 N N . GLU A 1 79 ? 6.944 9.162 5.935 1.00 97.81 79 GLU A N 1
ATOM 642 C CA . GLU A 1 79 ? 5.947 9.063 7.008 1.00 97.81 79 GLU A CA 1
ATOM 643 C C . GLU A 1 79 ? 4.926 7.961 6.702 1.00 97.81 79 GLU A C 1
ATOM 645 O O . GLU A 1 79 ? 4.740 7.071 7.528 1.00 97.81 79 GLU A O 1
ATOM 650 N N . GLN A 1 80 ? 4.408 7.898 5.472 1.00 95.75 80 GLN A N 1
ATOM 651 C CA . GLN A 1 80 ? 3.491 6.828 5.058 1.00 95.75 80 GLN A CA 1
ATOM 652 C C . GLN A 1 80 ? 4.109 5.430 5.229 1.00 95.75 80 GLN A C 1
ATOM 654 O O . GLN A 1 80 ? 3.469 4.513 5.742 1.00 95.75 80 GLN A O 1
ATOM 659 N N . LEU A 1 81 ? 5.378 5.248 4.846 1.00 96.38 81 LEU A N 1
ATOM 660 C CA . LEU A 1 81 ? 6.072 3.968 5.012 1.00 96.38 81 LEU A CA 1
ATOM 661 C C . LEU A 1 81 ? 6.236 3.569 6.484 1.00 96.38 81 LEU A C 1
ATOM 663 O O . LEU A 1 81 ? 6.137 2.382 6.796 1.00 96.38 81 LEU A O 1
ATOM 667 N N . LYS A 1 82 ? 6.485 4.524 7.390 1.00 96.38 82 LYS A N 1
ATOM 668 C CA . LYS A 1 82 ? 6.568 4.234 8.831 1.00 96.38 82 LYS A CA 1
ATOM 669 C C . LYS A 1 82 ? 5.233 3.747 9.371 1.00 96.38 82 LYS A C 1
ATOM 671 O O . LYS A 1 82 ? 5.226 2.754 10.092 1.00 96.38 82 LYS A O 1
ATOM 676 N N . ASP A 1 83 ? 4.138 4.395 8.991 1.00 93.50 83 ASP A N 1
ATOM 677 C CA . ASP A 1 83 ? 2.800 4.017 9.443 1.00 93.50 83 ASP A CA 1
ATOM 678 C C . ASP A 1 83 ? 2.438 2.614 8.939 1.00 93.50 83 ASP A C 1
ATOM 680 O O . ASP A 1 83 ? 2.004 1.756 9.708 1.00 93.50 83 ASP A O 1
ATOM 684 N N . LEU A 1 84 ? 2.724 2.317 7.665 1.00 92.38 84 LEU A N 1
ATOM 685 C CA . LEU A 1 84 ? 2.513 0.985 7.086 1.00 92.38 84 LEU A CA 1
ATOM 686 C C . LEU A 1 84 ? 3.355 -0.104 7.777 1.00 92.38 84 LEU A C 1
ATOM 688 O O . LEU A 1 84 ? 2.879 -1.230 7.953 1.00 92.38 84 LEU A O 1
ATOM 692 N N . LEU A 1 85 ? 4.594 0.213 8.170 1.00 92.62 85 LEU A N 1
ATOM 693 C CA . LEU A 1 85 ? 5.466 -0.691 8.928 1.00 92.62 85 LEU A CA 1
ATOM 694 C C . LEU A 1 85 ? 4.961 -0.901 10.360 1.00 92.62 85 LEU A C 1
ATOM 696 O O . LEU A 1 85 ? 4.926 -2.040 10.825 1.00 92.62 85 LEU A O 1
ATOM 700 N N . ALA A 1 86 ? 4.556 0.170 11.045 1.00 91.12 86 ALA A N 1
ATOM 701 C CA . ALA A 1 86 ? 4.030 0.121 12.408 1.00 91.12 86 ALA A CA 1
ATOM 702 C C . ALA A 1 86 ? 2.739 -0.706 12.480 1.00 91.12 86 ALA A C 1
ATOM 704 O O . ALA A 1 86 ? 2.590 -1.555 13.360 1.00 91.12 86 ALA A O 1
ATOM 705 N N . ASN A 1 87 ? 1.865 -0.540 11.486 1.00 87.44 87 ASN A N 1
ATOM 706 C CA . ASN A 1 87 ? 0.635 -1.315 11.343 1.00 87.44 87 ASN A CA 1
ATOM 707 C C . ASN A 1 87 ? 0.882 -2.753 10.857 1.00 87.44 87 ASN A C 1
ATOM 709 O O . ASN A 1 87 ? -0.014 -3.593 10.909 1.00 87.44 87 ASN A O 1
ATOM 713 N N . GLY A 1 88 ? 2.098 -3.076 10.405 1.00 88.00 88 GLY A N 1
ATOM 714 C CA . GLY A 1 88 ? 2.472 -4.410 9.942 1.00 88.00 88 GLY A CA 1
ATOM 715 C C . GLY A 1 88 ? 1.861 -4.801 8.595 1.00 88.00 88 GLY A C 1
ATOM 716 O O . GLY A 1 88 ? 1.766 -5.992 8.309 1.00 88.00 88 GLY A O 1
ATOM 717 N N . PHE A 1 89 ? 1.449 -3.831 7.775 1.00 86.69 89 PHE A N 1
ATOM 718 C CA . PHE A 1 89 ? 0.946 -4.086 6.421 1.00 86.69 89 PHE A CA 1
ATOM 719 C C . PHE A 1 89 ? 2.073 -4.409 5.434 1.00 86.69 89 PHE A C 1
ATOM 721 O O . PHE A 1 89 ? 1.853 -5.120 4.454 1.00 86.69 89 PHE A O 1
ATOM 728 N N . ILE A 1 90 ? 3.283 -3.905 5.696 1.00 91.62 90 ILE A N 1
ATOM 729 C CA . ILE 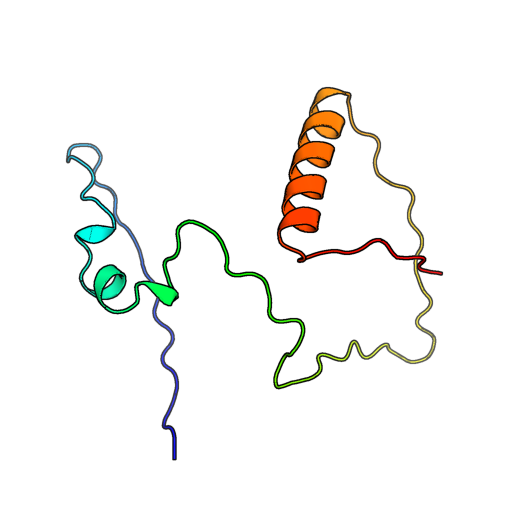A 1 90 ? 4.487 -4.179 4.906 1.00 91.62 90 ILE A CA 1
ATOM 730 C C . ILE A 1 90 ? 5.637 -4.642 5.801 1.00 91.62 90 ILE A C 1
ATOM 732 O O . ILE A 1 90 ? 5.639 -4.435 7.014 1.00 91.62 90 ILE A O 1
ATOM 736 N N . ARG A 1 91 ? 6.648 -5.253 5.182 1.00 93.31 91 ARG A N 1
ATOM 737 C CA . ARG A 1 91 ? 7.910 -5.630 5.825 1.00 93.31 91 ARG A CA 1
ATOM 738 C C . ARG A 1 91 ? 9.072 -5.459 4.845 1.00 93.31 91 ARG A C 1
ATOM 740 O O . ARG A 1 91 ? 8.845 -5.581 3.639 1.00 93.31 91 ARG A O 1
ATOM 747 N N . PRO A 1 92 ? 10.303 -5.222 5.327 1.00 94.44 92 PRO A N 1
ATOM 748 C CA . PRO A 1 92 ? 11.483 -5.244 4.472 1.00 94.44 92 PRO A CA 1
ATOM 749 C C . PRO A 1 92 ? 11.596 -6.576 3.723 1.00 94.44 92 PRO A C 1
ATOM 751 O O . PRO A 1 92 ? 11.348 -7.639 4.295 1.00 94.44 92 PRO A O 1
ATOM 754 N N . ASN A 1 93 ? 11.967 -6.510 2.447 1.00 93.12 93 ASN A N 1
ATOM 755 C CA . ASN A 1 93 ? 12.154 -7.679 1.598 1.00 93.12 93 ASN A CA 1
ATOM 756 C C . ASN A 1 93 ? 13.330 -7.468 0.638 1.00 93.12 93 ASN A C 1
ATOM 758 O O . ASN A 1 93 ? 13.695 -6.333 0.336 1.00 93.12 93 ASN A O 1
ATOM 762 N N . ILE A 1 94 ? 13.884 -8.572 0.143 1.00 93.44 94 ILE A N 1
ATOM 763 C CA . ILE A 1 94 ? 14.878 -8.603 -0.927 1.00 93.44 94 ILE A CA 1
ATOM 764 C C . ILE A 1 94 ? 14.232 -9.351 -2.094 1.00 93.44 94 ILE A C 1
ATOM 766 O O . ILE A 1 94 ? 14.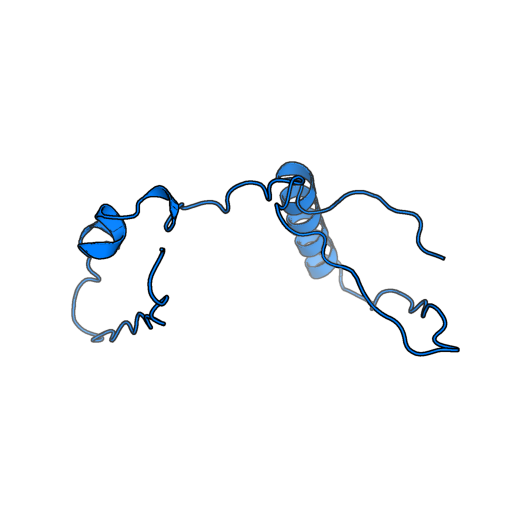166 -10.578 -2.089 1.00 93.44 94 ILE A O 1
ATOM 770 N N . SER A 1 95 ? 13.699 -8.599 -3.055 1.00 89.88 95 SER A N 1
ATOM 771 C CA . SER A 1 95 ? 13.144 -9.157 -4.292 1.00 89.88 95 SER A CA 1
ATOM 772 C C . SER A 1 95 ? 14.243 -9.279 -5.360 1.00 89.88 95 SER A C 1
ATOM 774 O O . SER A 1 95 ? 15.113 -8.404 -5.395 1.00 89.88 95 SER A O 1
ATOM 776 N N . PRO A 1 96 ? 14.223 -10.338 -6.192 1.00 83.19 96 PRO A N 1
ATOM 777 C CA . PRO A 1 96 ? 15.153 -10.513 -7.309 1.00 83.19 96 PRO A CA 1
ATOM 778 C C . PRO A 1 96 ? 14.921 -9.508 -8.446 1.00 83.19 96 PRO A C 1
ATOM 780 O O . PRO A 1 96 ? 13.785 -8.991 -8.572 1.00 83.19 96 PRO A O 1
#

Foldseek 3Di:
DDDDDDDDDDDDDDDPPDDDDDPVVDVVCVVCVVVPDPDDQQPDPDDVDDDDDDDDPPDDDDDDDDDDDDPVVVVVVVVVVVVCVVSPVDDDDDDD

InterPro domains:
  IPR032567 RTL1-related [PTHR15503] (34-96)
  IPR043502 DNA/RNA polymerase superfamily [SSF56672] (28-96)